Protein AF-A0A7S3XLV3-F1 (afdb_monomer)

Organism: Hetero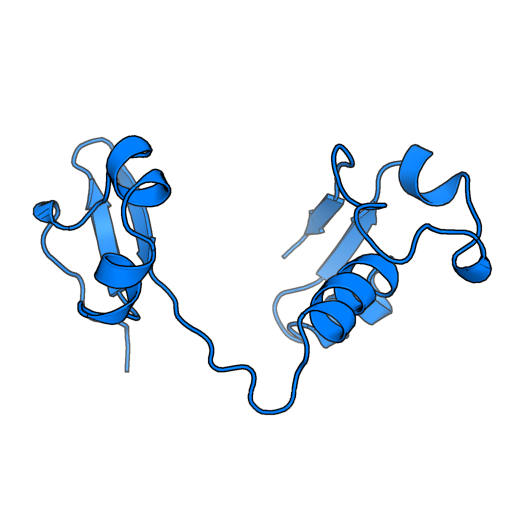sigma akashiwo (NCBI:txid2829)

Foldseek 3Di:
DPADEDPPVPADDPVRVVPPPPVCVPDDQFYKYADPVGDIDTHHDDDPPPDDVLNVLQLVLVCAWQVSQCVVPVPFWGTKHKDPQLPPDDSVPQPSHCSCPPIDIDTGD

Secondary structure (DSSP, 8-state):
-PPPB--GGGPPPHHHHHH-TTHHHHS-SSEEEE-TTS-EEEE-----TT--HHHHHHHHHH--SHHHHHHH-TTT--EEEE-GGGGGS-GGGS-TTTTTTT--EEEE-

Structure (mmCIF, N/CA/C/O backbone):
data_AF-A0A7S3XLV3-F1
#
_entry.id   AF-A0A7S3XLV3-F1
#
loop_
_atom_site.group_PDB
_atom_site.id
_atom_site.type_symbol
_atom_site.label_atom_id
_atom_site.label_alt_id
_atom_site.label_comp_id
_atom_site.label_asym_id
_atom_site.label_entity_id
_atom_site.label_seq_id
_atom_site.pdbx_PDB_ins_code
_atom_site.Cartn_x
_atom_site.Cartn_y
_atom_site.Cartn_z
_atom_site.occupancy
_atom_site.B_iso_or_equiv
_atom_site.auth_seq_id
_atom_site.auth_comp_id
_atom_site.auth_asym_id
_atom_site.auth_atom_id
_atom_site.pdbx_PDB_model_num
ATOM 1 N N . GLU A 1 1 ? -3.825 -15.859 18.530 1.00 42.28 1 GLU A N 1
ATOM 2 C CA . GLU A 1 1 ? -4.423 -14.894 19.471 1.00 42.28 1 GLU A CA 1
ATOM 3 C C . GLU A 1 1 ? -5.111 -13.841 18.631 1.00 42.28 1 GLU A C 1
ATOM 5 O O . GLU A 1 1 ? -4.485 -13.344 17.700 1.00 42.28 1 GLU A O 1
ATOM 10 N N . GLU A 1 2 ? -6.402 -13.603 18.846 1.00 49.31 2 GLU A N 1
ATOM 11 C CA . GLU A 1 2 ? -7.069 -12.498 18.156 1.00 49.31 2 GLU A CA 1
ATOM 12 C C . GLU A 1 2 ? -6.517 -11.169 18.683 1.00 49.31 2 GLU A C 1
ATOM 14 O O . GLU A 1 2 ? -6.240 -11.074 19.883 1.00 49.31 2 GLU A O 1
ATOM 19 N N . PRO A 1 3 ? -6.323 -10.156 17.820 1.00 57.47 3 PRO A N 1
ATOM 20 C CA . PRO A 1 3 ? -5.867 -8.861 18.287 1.00 57.47 3 PRO A CA 1
ATOM 21 C C . PRO A 1 3 ? -6.869 -8.293 19.300 1.00 57.47 3 PRO A C 1
ATOM 23 O O . PRO A 1 3 ? -8.084 -8.370 19.121 1.00 57.47 3 PRO A O 1
ATOM 26 N N . GLU A 1 4 ? -6.355 -7.748 20.396 1.00 59.34 4 GLU A N 1
ATOM 27 C CA . GLU A 1 4 ? -7.177 -7.203 21.472 1.00 59.34 4 GLU A CA 1
ATOM 28 C C . GLU A 1 4 ? -7.878 -5.919 20.995 1.00 59.34 4 GLU A C 1
ATOM 30 O O . GLU A 1 4 ? -7.242 -5.017 20.437 1.00 59.34 4 GLU A O 1
ATOM 35 N N . GLN A 1 5 ? -9.197 -5.831 21.189 1.00 55.78 5 GLN A N 1
ATOM 36 C CA . GLN A 1 5 ? -9.972 -4.645 20.830 1.00 55.78 5 GLN A CA 1
ATOM 37 C C . GLN A 1 5 ? -9.615 -3.495 21.778 1.00 55.78 5 GLN A C 1
ATOM 39 O O . GLN A 1 5 ? -9.938 -3.526 22.966 1.00 55.78 5 GLN A O 1
ATOM 44 N N . SER A 1 6 ? -8.981 -2.449 21.253 1.00 58.47 6 SER A N 1
ATOM 45 C CA . SER A 1 6 ? -8.657 -1.259 22.039 1.00 58.47 6 SER A CA 1
ATOM 46 C C . SER A 1 6 ? -9.853 -0.289 22.101 1.00 58.47 6 SER A C 1
ATOM 48 O O . SER A 1 6 ? -10.652 -0.226 21.160 1.00 58.47 6 SER A O 1
ATOM 50 N N . PRO A 1 7 ? -9.981 0.517 23.174 1.00 57.59 7 PRO A N 1
ATOM 51 C CA . PRO A 1 7 ? -10.942 1.617 23.255 1.00 57.59 7 PRO A CA 1
ATOM 52 C C . PRO A 1 7 ? -10.945 2.527 22.011 1.00 57.59 7 PRO A C 1
ATOM 54 O O . PRO A 1 7 ? -9.918 2.735 21.366 1.00 57.59 7 PRO A O 1
ATOM 57 N N . ALA A 1 8 ? -12.089 3.142 21.694 1.00 54.75 8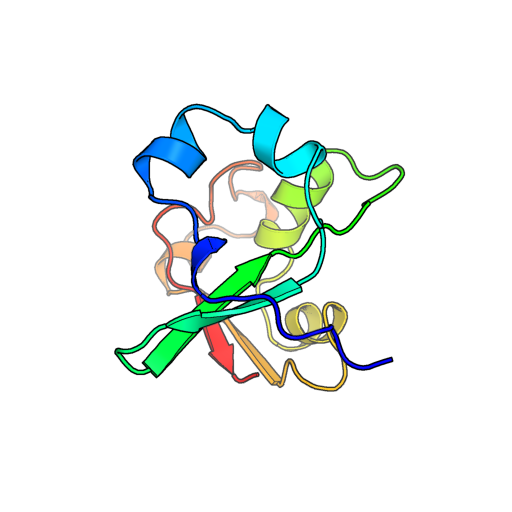 ALA A N 1
ATOM 58 C CA . ALA A 1 8 ? -12.240 4.034 20.535 1.00 54.75 8 ALA A CA 1
ATOM 59 C C . ALA A 1 8 ? -11.261 5.236 20.521 1.00 54.75 8 ALA A C 1
ATOM 61 O O . ALA A 1 8 ? -10.986 5.797 19.464 1.00 54.75 8 ALA A O 1
ATOM 62 N N . SER A 1 9 ? -10.682 5.600 21.672 1.00 61.59 9 SER A N 1
ATOM 63 C CA . SER A 1 9 ? -9.816 6.773 21.870 1.00 61.59 9 SER A CA 1
ATOM 64 C C . SER A 1 9 ? -8.417 6.691 21.243 1.00 61.59 9 SER A C 1
ATOM 66 O O . SER A 1 9 ? -7.638 7.627 21.392 1.00 61.59 9 SER A O 1
ATOM 68 N N . PHE A 1 10 ? -8.063 5.589 20.577 1.00 66.75 10 PHE A N 1
ATOM 69 C CA . PHE A 1 10 ? -6.716 5.373 20.034 1.00 66.75 10 PHE A CA 1
ATOM 70 C C . PHE A 1 10 ? -6.550 5.703 18.545 1.00 66.75 10 PHE A C 1
ATOM 72 O O . PHE A 1 10 ? -5.425 5.621 18.041 1.00 66.75 10 PHE A O 1
ATOM 79 N N . ALA A 1 11 ? -7.630 6.053 17.841 1.00 73.50 11 ALA A N 1
ATOM 80 C CA . ALA A 1 11 ? -7.552 6.452 16.441 1.00 73.50 11 ALA A CA 1
ATOM 81 C C . ALA A 1 11 ? -6.818 7.793 16.308 1.00 73.50 11 ALA A C 1
ATOM 83 O O . ALA A 1 11 ? -7.200 8.783 16.932 1.00 73.50 11 ALA A O 1
ATOM 84 N N . LEU A 1 12 ? -5.764 7.825 15.494 1.00 74.06 12 LEU A N 1
ATOM 85 C CA . LEU A 1 12 ? -5.022 9.053 15.228 1.00 74.06 12 LEU A CA 1
ATOM 86 C C . LEU A 1 12 ? -5.713 9.866 14.132 1.00 74.06 12 LEU A C 1
ATOM 88 O O . LEU A 1 12 ? -6.188 9.325 13.132 1.00 74.06 12 LEU A O 1
ATOM 92 N N . SER A 1 13 ? -5.733 11.184 14.299 1.00 74.31 13 SER A N 1
ATOM 93 C CA . SER A 1 13 ? -6.104 12.113 13.237 1.00 74.31 13 SER A CA 1
ATOM 94 C C . SER A 1 13 ? -5.040 12.127 12.133 1.00 74.31 13 SER A C 1
ATOM 96 O O . SER A 1 13 ? -3.865 11.847 12.370 1.00 74.31 13 SER A O 1
ATOM 98 N N . LEU A 1 14 ? -5.420 12.530 10.914 1.00 72.25 14 LEU A N 1
ATOM 99 C CA . LEU A 1 14 ? -4.467 12.689 9.805 1.00 72.25 14 LEU A CA 1
ATOM 100 C C . LEU A 1 14 ? -3.317 13.649 10.145 1.00 72.25 14 LEU A C 1
ATOM 102 O O . LEU A 1 14 ? -2.198 13.456 9.675 1.00 72.25 14 LEU A O 1
ATOM 106 N N . GLN A 1 15 ? -3.586 14.676 10.956 1.00 75.19 15 GLN A N 1
ATOM 107 C CA . GLN A 1 15 ? -2.563 15.599 11.435 1.00 75.19 15 GLN A CA 1
ATOM 108 C C . GLN A 1 15 ? -1.576 14.886 12.371 1.00 75.19 15 GLN A C 1
ATOM 110 O O . GLN A 1 15 ? -0.370 14.967 12.156 1.00 75.19 15 GLN A O 1
ATOM 115 N N . GLN A 1 16 ? -2.081 14.098 13.327 1.00 73.50 16 GLN A N 1
ATOM 116 C CA . GLN A 1 16 ? -1.246 13.299 14.230 1.00 73.50 16 GLN A CA 1
ATOM 117 C C . GLN A 1 16 ? -0.388 12.276 13.467 1.00 73.50 16 GLN A C 1
ATOM 119 O O . GLN A 1 16 ? 0.791 12.122 13.778 1.00 73.50 16 GLN A O 1
ATOM 124 N N . CYS A 1 17 ? -0.936 11.638 12.426 1.00 72.88 17 CYS A N 1
ATOM 125 C CA . CYS A 1 17 ? -0.182 10.725 11.561 1.00 72.88 17 CYS A CA 1
ATOM 126 C C . CYS A 1 17 ? 0.959 11.422 10.801 1.00 72.88 17 CYS A C 1
ATOM 128 O O . CYS A 1 17 ? 2.000 10.812 10.569 1.00 72.88 17 CYS A O 1
ATOM 130 N N . ARG A 1 18 ? 0.775 12.687 10.398 1.00 70.88 18 ARG A N 1
ATOM 131 C CA . ARG A 1 18 ? 1.786 13.464 9.658 1.00 70.88 18 ARG A CA 1
ATOM 132 C C . ARG A 1 18 ? 2.907 13.980 10.549 1.00 70.88 18 ARG A C 1
ATOM 134 O O . ARG A 1 18 ? 4.053 14.014 10.119 1.00 70.88 18 ARG A O 1
ATOM 141 N N . GLU A 1 19 ? 2.572 14.412 11.757 1.00 69.25 19 GLU A N 1
ATOM 142 C CA . GLU A 1 19 ? 3.506 15.125 12.630 1.00 69.25 19 GLU A CA 1
ATOM 143 C C . GLU A 1 19 ? 4.372 14.180 13.475 1.00 69.25 19 GLU A C 1
ATOM 145 O O . GLU A 1 19 ? 5.430 14.590 13.940 1.00 69.25 19 GLU A O 1
ATOM 150 N N . ASN A 1 20 ? 3.964 12.917 13.662 1.00 62.62 20 ASN A N 1
ATOM 151 C CA . ASN A 1 20 ? 4.564 12.055 14.680 1.00 62.62 20 ASN A CA 1
ATOM 152 C C . ASN A 1 20 ? 4.715 10.578 14.268 1.00 62.62 20 ASN A C 1
ATOM 154 O O . ASN A 1 20 ? 4.182 9.674 14.913 1.00 62.62 20 ASN A O 1
ATOM 158 N N . ILE A 1 21 ? 5.545 10.303 13.256 1.00 63.03 21 ILE A N 1
ATOM 159 C CA . ILE A 1 21 ? 5.980 8.924 12.946 1.00 63.03 21 ILE A CA 1
ATOM 160 C C . ILE A 1 21 ? 6.627 8.234 14.161 1.00 63.03 21 ILE A C 1
ATOM 162 O O . ILE A 1 21 ? 6.484 7.028 14.326 1.00 63.03 21 ILE A O 1
ATOM 166 N N . ALA A 1 22 ? 7.297 8.989 15.039 1.00 59.06 22 ALA A N 1
ATOM 167 C CA . ALA A 1 22 ? 7.913 8.450 16.251 1.00 59.06 22 ALA A CA 1
ATOM 168 C C . ALA A 1 22 ? 6.878 7.976 17.290 1.00 59.06 22 ALA A C 1
ATOM 170 O O . ALA A 1 22 ? 7.080 6.942 17.916 1.00 59.06 22 ALA A O 1
ATOM 171 N N . VAL A 1 23 ? 5.730 8.656 17.412 1.00 58.22 23 VAL A N 1
ATOM 172 C CA . VAL A 1 23 ? 4.642 8.247 18.326 1.00 58.22 23 VAL A CA 1
ATOM 173 C C . VAL A 1 23 ? 3.996 6.935 17.872 1.00 58.22 23 VAL A C 1
ATOM 175 O O . VAL A 1 23 ? 3.551 6.150 18.707 1.00 58.22 23 VAL A O 1
ATOM 178 N N . LEU A 1 24 ? 4.005 6.640 16.566 1.00 58.09 24 LEU A N 1
ATOM 179 C CA . LEU A 1 24 ? 3.559 5.343 16.038 1.00 58.09 24 LEU A CA 1
ATOM 180 C C . LEU A 1 24 ? 4.440 4.169 16.500 1.00 58.09 24 LEU A C 1
ATOM 182 O O . LEU A 1 24 ? 4.001 3.026 16.421 1.00 58.09 24 LEU A O 1
ATOM 186 N N . LEU A 1 25 ? 5.672 4.429 16.951 1.00 57.88 25 LEU A N 1
ATOM 187 C CA . LEU A 1 25 ? 6.628 3.396 17.359 1.00 57.88 25 LEU A CA 1
ATOM 188 C C . LEU A 1 25 ? 6.580 3.078 18.861 1.00 57.88 25 LEU A C 1
ATOM 190 O O . LEU A 1 25 ? 7.117 2.051 19.261 1.00 57.88 25 LEU A O 1
ATOM 194 N N . GLU A 1 26 ? 5.964 3.930 19.684 1.00 59.94 26 GLU A N 1
ATOM 195 C CA . GLU A 1 26 ? 5.986 3.800 21.152 1.00 59.94 26 GLU A CA 1
ATOM 196 C C . GLU A 1 26 ? 4.688 3.230 21.749 1.00 59.94 26 GLU A C 1
ATOM 198 O O . GLU A 1 26 ? 4.644 2.911 22.936 1.00 59.94 26 GLU A O 1
ATOM 203 N N . TYR A 1 27 ? 3.631 3.061 20.949 1.00 58.03 27 TYR A N 1
ATOM 204 C CA . TYR A 1 27 ? 2.308 2.663 21.437 1.00 58.03 27 TYR A CA 1
ATOM 205 C C . TYR A 1 27 ? 1.718 1.509 20.624 1.00 58.03 27 TYR A C 1
ATOM 207 O O . TYR A 1 27 ? 1.689 1.596 19.401 1.00 58.03 27 TYR A O 1
ATOM 215 N N . GLN A 1 28 ? 1.229 0.466 21.319 1.00 65.25 28 GLN A N 1
ATOM 216 C CA . GLN A 1 28 ? 0.481 -0.704 20.806 1.00 65.25 28 GLN A CA 1
ATOM 217 C C . GLN A 1 28 ? 0.477 -0.842 19.275 1.00 65.25 28 GLN A C 1
ATOM 219 O O . GLN A 1 28 ? -0.453 -0.420 18.581 1.00 65.25 28 GLN A O 1
ATOM 224 N N . GLU A 1 29 ? 1.553 -1.445 18.772 1.00 74.44 29 GLU A N 1
ATOM 225 C CA . GLU A 1 29 ? 1.904 -1.461 17.350 1.00 74.44 29 GLU A CA 1
ATOM 226 C C . GLU A 1 29 ? 0.922 -2.272 16.487 1.00 74.44 29 GLU A C 1
ATOM 228 O O . GLU A 1 29 ? 0.819 -2.040 15.283 1.00 74.44 29 GLU A O 1
ATOM 233 N N . ASN A 1 30 ? 0.195 -3.210 17.105 1.00 84.19 30 ASN A N 1
ATOM 234 C CA . ASN A 1 30 ? -0.779 -4.086 16.460 1.00 84.19 30 ASN A CA 1
ATOM 235 C C . ASN A 1 30 ? -2.088 -4.073 17.255 1.00 84.19 30 ASN A C 1
ATOM 237 O O . ASN A 1 30 ? -2.158 -4.649 18.339 1.00 84.19 30 ASN A O 1
ATOM 241 N N . CYS A 1 31 ? -3.112 -3.400 16.739 1.00 81.19 31 CYS A N 1
ATOM 242 C CA . CYS A 1 31 ? -4.423 -3.318 17.383 1.00 81.19 31 CYS A CA 1
ATOM 243 C C . CYS A 1 31 ? -5.489 -2.825 16.402 1.00 81.19 31 CYS A C 1
ATOM 245 O O . CYS A 1 31 ? -5.173 -2.237 15.364 1.00 81.19 31 CYS A O 1
ATOM 247 N N . TYR A 1 32 ? -6.755 -2.965 16.782 1.00 86.69 32 TYR A N 1
ATOM 248 C CA . TYR A 1 32 ? -7.861 -2.329 16.076 1.00 86.69 32 TYR A CA 1
ATOM 249 C C . TYR A 1 32 ? -8.884 -1.732 17.045 1.00 86.69 32 TYR A C 1
ATOM 251 O O . TYR A 1 32 ? -8.987 -2.131 18.207 1.00 86.69 32 TYR A O 1
ATOM 259 N N . SER A 1 33 ? -9.658 -0.770 16.549 1.00 84.56 33 SER A N 1
ATOM 260 C CA . SER A 1 33 ? -10.829 -0.227 17.232 1.00 84.56 33 SER A CA 1
ATOM 261 C C . SER A 1 33 ? -11.946 0.065 16.234 1.00 84.56 33 SER A C 1
ATOM 263 O O . SER A 1 33 ? -11.713 0.236 15.034 1.00 84.56 33 SER A O 1
ATOM 265 N N . ARG A 1 34 ? -13.182 0.103 16.735 1.00 86.88 34 ARG A N 1
ATOM 266 C CA . ARG A 1 34 ? -14.366 0.479 15.962 1.00 86.88 34 ARG A CA 1
ATOM 267 C C . ARG A 1 34 ? -14.895 1.807 16.488 1.00 86.88 34 ARG A C 1
ATOM 269 O O . ARG A 1 34 ? -15.156 1.934 17.682 1.00 86.88 34 ARG A O 1
ATOM 276 N N . ALA A 1 35 ? -15.028 2.786 15.604 1.00 84.44 35 ALA A N 1
ATOM 277 C CA . ALA A 1 35 ? -15.601 4.085 15.913 1.00 84.44 35 ALA A CA 1
ATOM 278 C C . ALA A 1 35 ? -17.129 3.999 16.041 1.00 84.44 35 ALA A C 1
ATOM 280 O O . ALA A 1 35 ? -17.766 3.081 15.521 1.00 84.44 35 ALA A O 1
ATOM 281 N N . GLU A 1 36 ? -17.731 4.991 16.697 1.00 85.94 36 GLU A N 1
ATOM 282 C CA . GLU A 1 36 ? -19.186 5.066 16.900 1.00 85.94 36 GLU A CA 1
ATOM 283 C C . GLU A 1 36 ? -19.968 5.105 15.579 1.00 85.94 36 GLU A C 1
ATOM 285 O O . GLU A 1 36 ? -21.054 4.541 15.479 1.00 85.94 36 GLU A O 1
ATOM 290 N N . ASN A 1 37 ? -19.388 5.702 14.532 1.00 86.81 37 ASN A N 1
ATOM 291 C CA . ASN A 1 37 ? -19.963 5.723 13.183 1.00 86.81 37 ASN A CA 1
ATOM 292 C C . ASN A 1 37 ? -19.818 4.388 12.422 1.00 86.81 37 ASN A C 1
ATOM 294 O O . ASN A 1 37 ? -20.212 4.298 11.261 1.00 86.81 37 ASN A O 1
ATOM 298 N N . GLY A 1 38 ? -19.243 3.361 13.051 1.00 88.75 38 GLY A N 1
ATOM 299 C CA . GLY A 1 38 ? -19.068 2.026 12.493 1.00 88.75 38 GLY A CA 1
ATOM 300 C C . GLY A 1 38 ? -17.752 1.791 11.750 1.00 88.75 38 GLY A C 1
ATOM 301 O O . GLY A 1 38 ? -17.465 0.628 11.467 1.00 88.75 38 GLY A O 1
ATOM 302 N N . SER A 1 39 ? -16.951 2.828 11.477 1.00 88.44 39 SER A N 1
ATOM 303 C CA . SER A 1 39 ? -15.642 2.696 10.821 1.00 88.44 39 SER A CA 1
ATOM 304 C C . SER A 1 39 ? -14.630 1.953 11.693 1.00 88.44 39 SER A C 1
ATOM 306 O O . SER A 1 39 ? -14.676 2.037 12.920 1.00 88.44 39 SER A O 1
ATOM 308 N N . PHE A 1 40 ? -13.673 1.276 11.060 1.00 88.06 40 PHE A N 1
ATOM 309 C CA . PHE A 1 40 ? -12.559 0.622 11.747 1.00 88.06 40 PHE A CA 1
ATOM 310 C C . PHE A 1 40 ? -11.273 1.437 11.631 1.00 88.06 40 PHE A C 1
ATOM 312 O O . PHE A 1 40 ? -10.983 2.023 10.590 1.00 88.06 40 PHE A O 1
ATOM 319 N N . TYR A 1 41 ? -10.491 1.437 12.707 1.00 85.56 41 TYR A N 1
ATOM 320 C CA . TYR A 1 41 ? -9.125 1.938 12.741 1.00 85.56 41 TYR A CA 1
ATOM 321 C C . TYR A 1 41 ? -8.193 0.775 13.067 1.00 85.56 41 TYR A C 1
ATOM 323 O O . TYR A 1 41 ? -8.415 0.070 14.050 1.00 85.56 41 TYR A O 1
ATOM 331 N N . ILE A 1 42 ? -7.165 0.571 12.245 1.00 86.19 42 ILE A N 1
ATOM 332 C CA . ILE A 1 42 ? -6.227 -0.549 12.369 1.00 86.19 42 ILE A CA 1
ATOM 333 C C . ILE A 1 42 ? -4.810 0.013 12.454 1.00 86.19 42 ILE A C 1
ATOM 335 O O . ILE A 1 42 ? -4.423 0.869 11.659 1.00 86.19 42 ILE A O 1
ATOM 339 N N . ARG A 1 43 ? -4.027 -0.494 13.409 1.00 83.56 43 ARG A N 1
ATOM 340 C CA . ARG A 1 43 ? -2.571 -0.341 13.457 1.00 83.56 43 ARG A CA 1
ATOM 341 C C . ARG A 1 43 ? -1.941 -1.705 13.264 1.00 83.56 43 ARG A C 1
ATOM 343 O O . ARG A 1 43 ? -2.353 -2.664 13.914 1.00 83.56 43 ARG A O 1
ATOM 350 N N . ALA A 1 44 ? -0.956 -1.768 12.382 1.00 85.75 44 ALA A N 1
ATOM 351 C CA . ALA A 1 44 ? -0.150 -2.953 12.170 1.00 85.75 44 ALA A CA 1
ATOM 352 C C . ALA A 1 44 ? 1.295 -2.536 11.902 1.00 85.75 44 ALA A C 1
ATOM 354 O O . ALA A 1 44 ? 1.553 -1.654 11.077 1.00 85.75 44 ALA A O 1
ATOM 355 N N . LYS A 1 45 ? 2.241 -3.198 12.565 1.00 85.38 45 LYS A N 1
ATOM 356 C CA . LYS A 1 45 ? 3.672 -3.026 12.322 1.00 85.38 45 LYS A CA 1
ATOM 357 C C . LYS A 1 45 ? 4.286 -4.367 11.968 1.00 85.38 45 LYS A C 1
ATOM 359 O O . LYS A 1 45 ? 4.395 -5.264 12.800 1.00 85.38 45 LYS A O 1
ATOM 364 N N . THR A 1 46 ? 4.765 -4.463 10.735 1.00 88.31 46 THR A N 1
ATOM 365 C CA . THR A 1 46 ? 5.518 -5.625 10.263 1.00 88.31 46 THR A CA 1
ATOM 366 C C . THR A 1 46 ? 6.993 -5.266 10.169 1.00 88.31 46 THR A C 1
ATOM 368 O O . THR A 1 46 ? 7.380 -4.360 9.433 1.00 88.31 46 THR A O 1
ATOM 371 N N . ASN A 1 47 ? 7.838 -5.975 10.917 1.00 89.25 47 ASN A N 1
ATOM 372 C CA . ASN A 1 47 ? 9.284 -5.796 10.839 1.00 89.25 47 ASN A CA 1
ATOM 373 C C . ASN A 1 47 ? 9.859 -6.606 9.667 1.00 89.25 47 ASN A C 1
ATOM 375 O O . ASN A 1 47 ? 10.031 -7.820 9.772 1.00 89.25 47 ASN A O 1
ATOM 379 N N . MET A 1 48 ? 10.189 -5.929 8.567 1.00 92.50 48 MET A N 1
ATOM 380 C CA . MET A 1 48 ? 10.845 -6.533 7.404 1.00 92.50 48 MET A CA 1
ATOM 381 C C . MET A 1 48 ? 12.367 -6.500 7.569 1.00 92.50 48 MET A C 1
ATOM 383 O O . MET A 1 48 ? 13.066 -5.670 6.986 1.00 92.50 48 MET A O 1
ATOM 387 N N . ARG A 1 49 ? 12.896 -7.392 8.414 1.00 94.88 49 ARG A N 1
ATOM 388 C CA . ARG A 1 49 ? 14.343 -7.480 8.657 1.00 94.88 49 ARG A CA 1
ATOM 389 C C . ARG A 1 49 ? 15.075 -7.738 7.340 1.00 94.88 49 ARG A C 1
ATOM 391 O O . ARG A 1 49 ? 14.663 -8.597 6.572 1.00 94.88 49 ARG A O 1
ATOM 398 N N . GLN A 1 50 ? 16.183 -7.029 7.125 1.00 95.81 50 GLN A N 1
ATOM 399 C CA . GLN A 1 50 ? 17.052 -7.141 5.941 1.00 95.81 50 GLN A CA 1
ATOM 400 C C . GLN A 1 50 ? 16.447 -6.634 4.620 1.00 95.81 50 GLN A C 1
ATOM 402 O O . GLN A 1 50 ? 17.183 -6.519 3.642 1.00 95.81 50 GLN A O 1
ATOM 407 N N . ALA A 1 51 ? 15.162 -6.270 4.581 1.00 96.25 51 ALA A N 1
ATOM 408 C CA . ALA A 1 51 ? 14.595 -5.580 3.432 1.00 96.25 51 ALA A CA 1
ATOM 409 C C . ALA A 1 51 ? 15.003 -4.103 3.448 1.00 96.25 51 ALA A C 1
ATOM 411 O O . ALA A 1 51 ? 14.923 -3.425 4.475 1.00 96.25 51 ALA A O 1
ATOM 412 N N . THR A 1 52 ? 15.429 -3.590 2.297 1.00 95.50 52 THR A N 1
ATOM 413 C CA . THR A 1 52 ? 15.650 -2.154 2.106 1.00 95.50 52 THR A CA 1
ATOM 414 C C . THR A 1 52 ? 14.367 -1.487 1.611 1.00 95.50 52 THR A C 1
ATOM 416 O O . THR A 1 52 ? 13.476 -2.143 1.068 1.00 95.50 52 THR A O 1
ATOM 419 N N . GLY A 1 53 ? 14.280 -0.158 1.726 1.00 91.94 53 GLY A N 1
ATOM 420 C CA . GLY A 1 53 ? 13.179 0.591 1.109 1.00 91.94 53 GLY A CA 1
ATOM 421 C C . GLY A 1 53 ? 13.106 0.396 -0.413 1.00 91.94 53 GLY A C 1
ATOM 422 O O . GLY A 1 53 ? 12.024 0.404 -0.982 1.00 91.94 53 GLY A O 1
ATOM 423 N N . GLU A 1 54 ? 14.238 0.147 -1.076 1.00 92.56 54 GLU A N 1
ATOM 424 C CA . GLU A 1 54 ? 14.274 -0.157 -2.513 1.00 92.56 54 GLU A CA 1
ATOM 425 C C . GLU A 1 54 ? 13.667 -1.523 -2.843 1.00 92.56 54 GLU A C 1
ATOM 427 O O . GLU A 1 54 ? 12.988 -1.647 -3.855 1.00 92.56 54 GLU A O 1
ATOM 432 N N . MET A 1 55 ? 13.849 -2.535 -1.987 1.00 94.06 55 MET A N 1
ATOM 433 C CA . MET A 1 55 ? 13.191 -3.837 -2.161 1.00 94.06 55 MET A CA 1
ATOM 434 C C . MET A 1 55 ? 11.670 -3.723 -2.009 1.00 94.06 55 MET A C 1
ATOM 436 O O . MET A 1 55 ? 10.929 -4.397 -2.722 1.00 94.06 55 MET A O 1
ATOM 440 N N . PHE A 1 56 ? 11.202 -2.845 -1.116 1.00 91.94 56 PHE A N 1
ATOM 441 C CA . PHE A 1 56 ? 9.775 -2.563 -0.960 1.00 91.94 56 PHE A CA 1
ATOM 442 C C . PHE A 1 56 ? 9.196 -1.857 -2.196 1.00 91.94 56 PHE A C 1
ATOM 444 O O . PHE A 1 56 ? 8.163 -2.267 -2.714 1.00 91.94 56 PHE A O 1
ATOM 451 N N . GLU A 1 57 ? 9.894 -0.856 -2.733 1.00 91.00 57 GLU A N 1
AT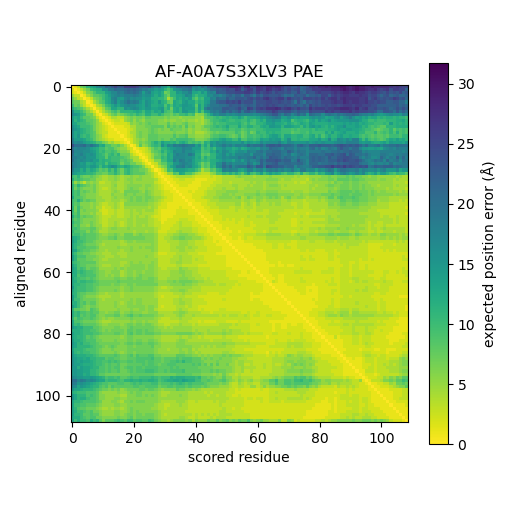OM 452 C CA . GLU A 1 57 ? 9.517 -0.185 -3.989 1.00 91.00 57 GLU A CA 1
ATOM 453 C C . GLU A 1 57 ? 9.521 -1.147 -5.191 1.00 91.00 57 GLU A C 1
ATOM 455 O O . GLU A 1 57 ? 8.595 -1.154 -6.010 1.00 91.00 57 GLU A O 1
ATOM 460 N N . TRP A 1 58 ? 10.536 -2.014 -5.268 1.00 90.81 58 TRP A N 1
ATOM 461 C CA . TRP A 1 58 ? 10.629 -3.059 -6.283 1.00 90.81 58 TRP A CA 1
ATOM 462 C C . TRP A 1 58 ? 9.434 -4.013 -6.225 1.00 90.81 58 TRP A C 1
ATOM 464 O O . TRP A 1 58 ? 8.886 -4.352 -7.272 1.00 90.81 58 TRP A O 1
ATOM 474 N N . TRP A 1 59 ? 8.986 -4.408 -5.029 1.00 91.94 59 TRP A N 1
ATOM 475 C CA . TRP A 1 59 ? 7.859 -5.327 -4.865 1.00 91.94 59 TRP A CA 1
ATOM 476 C C . TRP A 1 59 ? 6.587 -4.825 -5.562 1.00 91.94 59 TRP A C 1
ATOM 478 O O . TRP A 1 59 ? 5.982 -5.569 -6.332 1.00 91.94 59 TRP A O 1
ATOM 488 N N . PHE A 1 60 ? 6.228 -3.549 -5.388 1.00 90.38 60 PHE A N 1
ATOM 489 C CA . PHE A 1 60 ? 5.063 -2.946 -6.057 1.00 90.38 60 PHE A CA 1
ATOM 490 C C . PHE A 1 60 ? 5.238 -2.774 -7.572 1.00 90.38 60 PHE A C 1
ATOM 492 O O . PHE A 1 60 ? 4.257 -2.616 -8.297 1.00 90.38 60 PHE A O 1
ATOM 499 N N . SER A 1 61 ? 6.477 -2.811 -8.064 1.00 88.56 61 SER A N 1
ATOM 500 C CA . SER A 1 61 ? 6.783 -2.809 -9.500 1.00 88.56 61 SER A CA 1
ATOM 501 C C . SER A 1 61 ? 6.739 -4.219 -10.104 1.00 88.56 61 SER A C 1
ATOM 503 O O . SER A 1 61 ? 6.363 -4.402 -11.264 1.00 88.56 61 SER A O 1
ATOM 505 N N . PHE A 1 62 ? 7.133 -5.218 -9.310 1.00 89.50 62 PHE A N 1
ATOM 506 C CA . PHE A 1 62 ? 7.130 -6.632 -9.661 1.00 89.50 62 PHE A CA 1
ATOM 507 C C . PHE A 1 62 ? 5.717 -7.218 -9.643 1.00 89.50 62 PHE A C 1
ATOM 509 O O . PHE A 1 62 ? 5.369 -7.957 -10.563 1.00 89.50 62 PHE A O 1
ATOM 516 N N . CYS A 1 63 ? 4.924 -6.899 -8.619 1.00 92.94 63 CYS A N 1
ATOM 517 C CA . CYS A 1 63 ? 3.593 -7.439 -8.355 1.00 92.94 63 CYS A CA 1
ATOM 518 C C . CYS A 1 63 ? 2.535 -6.842 -9.301 1.00 92.94 63 CYS A C 1
ATOM 520 O O . CYS A 1 63 ? 1.784 -5.938 -8.941 1.00 92.94 63 CYS A O 1
ATOM 522 N N . ASP A 1 64 ? 2.517 -7.317 -10.547 1.00 92.19 64 ASP A N 1
ATOM 523 C CA . ASP A 1 64 ? 1.691 -6.759 -11.623 1.00 92.19 64 ASP A CA 1
ATOM 524 C C . ASP A 1 64 ? 0.751 -7.767 -12.299 1.00 92.19 64 ASP A C 1
ATOM 526 O O . ASP A 1 64 ? 0.195 -7.470 -13.360 1.00 92.19 64 ASP A O 1
ATOM 530 N N . ASN A 1 65 ? 0.591 -8.953 -11.709 1.0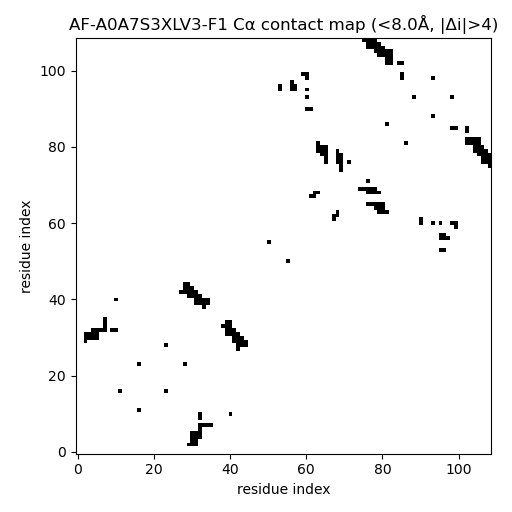0 93.12 65 ASN A N 1
ATOM 531 C CA . ASN A 1 65 ? -0.345 -9.978 -12.162 1.00 93.12 65 ASN A CA 1
ATOM 532 C C . ASN A 1 65 ? -0.796 -10.899 -11.019 1.00 93.12 65 ASN A C 1
ATOM 534 O O . ASN A 1 65 ? -0.139 -10.985 -9.980 1.00 93.12 65 ASN A O 1
ATOM 538 N N . ASP A 1 66 ? -1.859 -11.664 -11.273 1.00 96.25 66 ASP A N 1
ATOM 539 C CA . ASP A 1 66 ? -2.496 -12.578 -10.318 1.00 96.25 66 ASP A CA 1
ATOM 540 C C . ASP A 1 66 ? -1.527 -13.565 -9.655 1.00 96.25 66 ASP A C 1
ATOM 542 O O . ASP A 1 66 ? -1.551 -13.753 -8.438 1.00 96.25 66 ASP A O 1
ATOM 546 N N . SER A 1 67 ? -0.647 -14.204 -10.435 1.00 95.31 67 SER A N 1
ATOM 547 C CA . SER A 1 67 ? 0.285 -15.202 -9.897 1.00 95.31 67 SER A CA 1
ATOM 548 C C . SER A 1 67 ? 1.270 -14.582 -8.911 1.00 95.31 67 SER A C 1
ATOM 550 O O . SER A 1 67 ? 1.587 -15.203 -7.899 1.00 95.31 67 SER A O 1
ATOM 552 N N . LYS A 1 68 ? 1.734 -13.358 -9.180 1.00 95.38 68 LYS A N 1
ATOM 553 C CA . LYS A 1 68 ? 2.631 -12.620 -8.284 1.00 95.38 68 LYS A CA 1
ATOM 554 C C . LYS A 1 68 ? 1.881 -12.017 -7.099 1.00 95.38 68 LYS A C 1
ATOM 556 O O . LYS A 1 68 ? 2.414 -12.042 -5.995 1.00 95.38 68 LYS A O 1
ATOM 561 N N . TYR A 1 69 ? 0.644 -11.555 -7.292 1.00 96.75 69 TYR A N 1
ATOM 562 C CA . TYR A 1 69 ? -0.196 -11.046 -6.205 1.00 96.75 69 TYR A CA 1
ATOM 563 C C . TYR A 1 69 ? -0.460 -12.119 -5.147 1.00 96.75 69 TYR A C 1
ATOM 565 O O . TYR A 1 69 ? -0.330 -11.865 -3.947 1.00 96.75 69 TYR A O 1
ATOM 573 N N . ARG A 1 70 ? -0.689 -13.358 -5.594 1.00 97.00 70 ARG A N 1
ATOM 574 C CA . ARG A 1 70 ? -0.853 -14.529 -4.728 1.00 97.00 70 ARG A CA 1
ATOM 575 C C . ARG A 1 70 ? 0.391 -14.885 -3.909 1.00 97.00 70 ARG A C 1
ATOM 577 O O . ARG A 1 70 ? 0.251 -15.475 -2.842 1.00 97.00 70 ARG A O 1
ATOM 584 N N . LEU A 1 71 ? 1.600 -14.525 -4.356 1.00 97.00 71 LEU A N 1
ATOM 585 C CA . LEU A 1 71 ? 2.819 -14.737 -3.559 1.00 97.00 71 LEU A CA 1
ATOM 586 C C . LEU A 1 71 ? 2.803 -13.926 -2.259 1.00 97.00 71 LEU A C 1
ATOM 588 O O . LEU A 1 71 ? 3.464 -14.320 -1.302 1.00 97.00 71 LEU A O 1
ATOM 592 N N . TRP A 1 72 ? 2.065 -12.813 -2.219 1.00 96.44 72 TRP A N 1
ATOM 593 C CA . TRP A 1 72 ? 1.946 -11.991 -1.019 1.00 96.44 72 TRP A CA 1
ATOM 594 C C . TRP A 1 72 ? 1.106 -12.687 0.061 1.00 96.44 72 TRP A C 1
ATOM 596 O O . TRP A 1 72 ? 1.547 -12.796 1.202 1.00 96.44 72 TRP A O 1
ATOM 606 N N . HIS A 1 73 ? -0.083 -13.182 -0.297 1.00 96.94 73 HIS A N 1
ATOM 607 C CA . HIS A 1 73 ? -0.973 -13.881 0.626 1.00 96.94 73 HIS A CA 1
ATOM 608 C C . HIS A 1 73 ? -1.710 -15.034 -0.082 1.00 96.94 73 HIS A C 1
ATOM 610 O O . HIS A 1 73 ? -2.772 -14.825 -0.672 1.00 96.94 73 HIS A O 1
ATOM 616 N N . PRO A 1 74 ? -1.184 -16.274 -0.024 1.00 95.94 74 PRO A N 1
ATOM 617 C CA . PRO A 1 74 ? -1.636 -17.371 -0.886 1.00 95.94 74 PRO A CA 1
ATOM 618 C C . PRO A 1 74 ? -3.107 -17.781 -0.760 1.00 95.94 74 PRO A C 1
ATOM 620 O O . PRO A 1 74 ? -3.635 -18.404 -1.682 1.00 95.94 74 PRO A O 1
ATOM 623 N N . THR A 1 75 ? -3.746 -17.490 0.375 1.00 96.62 75 THR A N 1
ATOM 624 C CA . THR A 1 75 ? -5.120 -17.922 0.676 1.00 96.62 75 THR A CA 1
ATOM 625 C C . THR A 1 75 ? -6.174 -16.836 0.496 1.00 96.62 75 THR A C 1
ATOM 627 O O . THR A 1 75 ? -7.349 -17.168 0.558 1.00 96.62 75 THR A O 1
ATOM 630 N N . ASP A 1 76 ? -5.765 -15.582 0.304 1.00 97.44 76 ASP A N 1
ATOM 631 C CA . ASP A 1 76 ? -6.669 -14.417 0.272 1.00 97.44 76 ASP A CA 1
ATOM 632 C C . ASP A 1 76 ? -6.554 -13.739 -1.093 1.00 97.44 76 ASP A C 1
ATOM 634 O O . ASP A 1 76 ? -7.515 -13.623 -1.831 1.00 97.44 76 ASP A O 1
ATOM 638 N N . HIS A 1 77 ? -5.332 -13.475 -1.555 1.00 97.62 77 HIS A N 1
ATOM 639 C CA . HIS A 1 77 ? -5.110 -12.800 -2.828 1.00 97.62 77 HIS A CA 1
ATOM 640 C C . HIS A 1 77 ? -5.477 -13.677 -4.040 1.00 97.62 77 HIS A C 1
ATOM 642 O O . HIS A 1 77 ? -4.721 -14.571 -4.453 1.00 97.62 77 HIS A O 1
ATOM 648 N N . LEU A 1 78 ? -6.630 -13.385 -4.651 1.00 95.62 78 LEU A N 1
ATOM 649 C CA . LEU A 1 78 ? -7.161 -14.108 -5.805 1.00 95.62 78 LEU A CA 1
ATOM 650 C C . LEU A 1 78 ? -6.703 -13.492 -7.129 1.00 95.62 78 LEU A C 1
ATOM 652 O O . LEU A 1 78 ? -6.106 -14.207 -7.941 1.00 95.62 78 LEU A O 1
ATOM 656 N N . HIS A 1 79 ? -6.965 -12.193 -7.319 1.00 96.69 79 HIS A N 1
ATOM 657 C CA . HIS A 1 79 ? -6.673 -11.442 -8.546 1.00 96.69 79 HIS A CA 1
ATOM 658 C C . HIS A 1 79 ? -6.082 -10.067 -8.231 1.00 96.69 79 HIS A C 1
ATOM 660 O O . HIS A 1 79 ? -6.509 -9.413 -7.283 1.00 96.69 79 HIS A O 1
ATOM 666 N N . GLY A 1 80 ? -5.131 -9.609 -9.043 1.00 95.44 80 GLY A N 1
ATOM 667 C CA . GLY A 1 80 ? -4.471 -8.316 -8.867 1.00 95.44 80 GLY A CA 1
ATOM 668 C C . GLY A 1 80 ? -3.890 -7.811 -10.181 1.00 95.44 80 GLY A C 1
ATOM 669 O O . GLY A 1 80 ? -2.954 -8.403 -1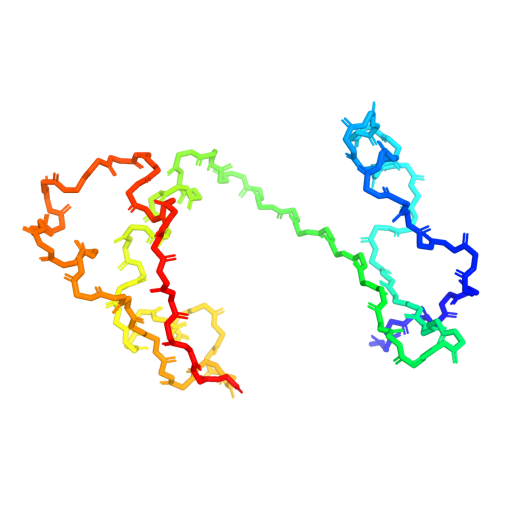0.725 1.00 95.44 80 GLY A O 1
ATOM 670 N N . HIS A 1 81 ? -4.456 -6.725 -10.706 1.00 94.44 81 HIS A N 1
ATOM 671 C CA . HIS A 1 81 ? -3.972 -6.071 -11.921 1.00 94.44 81 HIS A CA 1
ATOM 672 C C . HIS A 1 81 ? -4.055 -4.552 -11.811 1.00 94.44 81 HIS A C 1
ATOM 674 O O . HIS A 1 81 ? -4.963 -3.994 -11.200 1.00 94.44 81 HIS A O 1
ATOM 680 N N . TRP A 1 82 ? -3.094 -3.866 -12.413 1.00 95.31 82 TRP A N 1
ATOM 681 C CA . TRP A 1 82 ? -3.062 -2.409 -12.424 1.00 95.31 82 TRP A CA 1
ATOM 682 C C . TRP A 1 82 ? -3.965 -1.833 -13.522 1.00 95.31 82 TRP A C 1
ATOM 684 O O . TRP A 1 82 ? -4.470 -2.547 -14.391 1.00 95.31 82 TRP A O 1
ATOM 694 N N . ASP A 1 83 ? -4.178 -0.521 -13.499 1.00 95.69 83 ASP A N 1
ATOM 695 C CA . ASP A 1 83 ? -4.776 0.181 -14.629 1.00 95.69 83 ASP A CA 1
ATOM 696 C C . ASP A 1 83 ? -3.924 0.055 -15.908 1.00 95.69 83 ASP A C 1
ATOM 698 O O . ASP A 1 83 ? -2.750 -0.323 -15.893 1.00 95.69 83 ASP A O 1
ATOM 702 N N . LYS A 1 84 ? -4.527 0.377 -17.057 1.00 94.56 84 LYS A N 1
ATOM 703 C CA . LYS A 1 84 ? -3.856 0.274 -18.364 1.00 94.56 84 LYS A CA 1
ATOM 704 C C . LYS A 1 84 ? -2.589 1.122 -18.436 1.00 94.56 84 LYS A C 1
ATOM 706 O O . LYS A 1 84 ? -1.622 0.710 -19.073 1.00 94.56 84 LYS A O 1
ATOM 711 N N . ASP A 1 85 ? -2.586 2.278 -17.780 1.00 93.94 85 ASP A N 1
ATOM 712 C CA . ASP A 1 85 ? -1.472 3.208 -17.869 1.00 93.94 85 ASP A CA 1
ATOM 713 C C . ASP A 1 85 ? -0.221 2.691 -17.165 1.00 93.94 85 ASP A C 1
ATOM 715 O O . ASP A 1 85 ? 0.896 2.961 -17.613 1.00 93.94 85 ASP A O 1
ATOM 719 N N . TYR A 1 86 ? -0.391 1.903 -16.105 1.00 93.25 86 TYR A N 1
ATOM 720 C CA . TYR A 1 86 ? 0.708 1.204 -15.455 1.00 93.25 86 TYR A CA 1
ATOM 721 C C . TYR A 1 86 ? 1.466 0.291 -16.438 1.00 93.25 86 TYR A C 1
ATOM 723 O O . TYR A 1 86 ? 2.695 0.187 -16.378 1.00 93.25 86 TYR A O 1
ATOM 731 N N . TYR A 1 87 ? 0.763 -0.333 -17.386 1.00 93.12 87 TYR A N 1
ATOM 732 C CA . TYR A 1 87 ? 1.346 -1.243 -18.377 1.00 93.12 87 TYR A CA 1
ATOM 733 C C . TYR A 1 87 ? 1.869 -0.550 -19.644 1.00 93.12 87 TYR A C 1
ATOM 735 O O . TYR A 1 87 ? 2.448 -1.223 -20.497 1.00 93.12 87 TYR A O 1
ATOM 743 N N . ASN A 1 88 ? 1.744 0.779 -19.766 1.00 93.88 88 ASN A N 1
ATOM 744 C CA . ASN A 1 88 ? 2.266 1.526 -20.922 1.00 93.88 88 ASN A CA 1
ATOM 745 C C . ASN A 1 88 ? 3.797 1.433 -21.058 1.00 93.88 88 ASN A C 1
ATOM 747 O O . ASN A 1 88 ? 4.347 1.726 -22.121 1.00 93.88 88 ASN A O 1
ATOM 751 N N . LEU A 1 89 ? 4.491 1.019 -19.993 1.00 90.06 89 LEU A N 1
ATOM 752 C CA . LEU A 1 89 ? 5.909 0.690 -20.016 1.00 90.06 89 LEU A CA 1
ATOM 753 C C . LEU A 1 89 ? 6.116 -0.796 -19.690 1.00 90.06 89 LEU A C 1
ATOM 755 O O . LEU A 1 89 ? 5.557 -1.291 -18.700 1.00 90.06 89 LEU A O 1
ATOM 759 N N . PRO A 1 90 ? 6.959 -1.504 -20.469 1.00 87.44 90 PRO A N 1
ATOM 760 C CA . PRO A 1 90 ? 7.401 -2.837 -20.082 1.00 87.44 90 PRO A CA 1
ATOM 761 C C . PRO A 1 90 ? 8.182 -2.747 -18.765 1.00 87.44 90 PRO A C 1
ATOM 763 O O . PRO A 1 90 ? 8.781 -1.707 -18.473 1.00 87.44 90 PRO A O 1
ATOM 766 N N . MET A 1 91 ? 8.163 -3.818 -17.967 1.00 85.44 91 MET A N 1
ATOM 767 C CA . MET A 1 91 ? 8.690 -3.836 -16.595 1.00 85.44 91 MET A CA 1
ATOM 768 C C . MET A 1 91 ? 10.128 -3.305 -16.504 1.00 85.44 91 MET A C 1
ATOM 770 O O . MET A 1 91 ? 10.444 -2.549 -15.592 1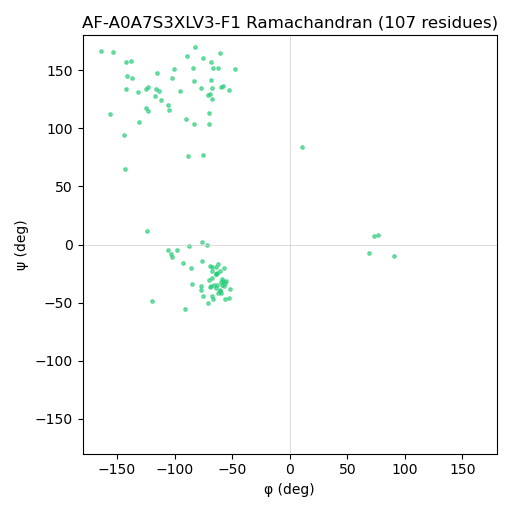.00 85.44 91 MET A O 1
ATOM 774 N N . GLU A 1 92 ? 10.971 -3.611 -17.489 1.00 87.38 92 GLU A N 1
ATOM 775 C CA . GLU A 1 92 ? 12.383 -3.208 -17.551 1.00 87.38 92 GLU A CA 1
ATOM 776 C C . GLU A 1 92 ? 12.572 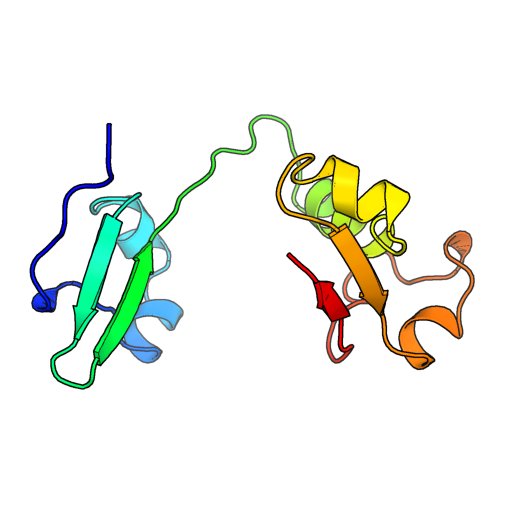-1.695 -17.741 1.00 87.38 92 GLU A C 1
ATOM 778 O O . GLU A 1 92 ? 13.654 -1.166 -17.490 1.00 87.38 92 GLU A O 1
ATOM 783 N N . LYS A 1 93 ? 11.533 -0.997 -18.214 1.00 89.31 93 LYS A N 1
ATOM 784 C CA . LYS A 1 93 ? 11.522 0.454 -18.441 1.00 89.31 93 LYS A CA 1
ATOM 785 C C . LYS A 1 93 ? 10.711 1.216 -17.396 1.00 89.31 93 LYS A C 1
ATOM 787 O O . LYS A 1 93 ? 10.679 2.445 -17.453 1.00 89.31 93 LYS A O 1
ATOM 792 N N . ARG A 1 94 ? 10.036 0.523 -16.473 1.00 88.50 94 ARG A N 1
ATOM 793 C CA . ARG A 1 94 ? 9.295 1.181 -15.394 1.00 88.50 94 ARG A CA 1
ATOM 794 C C . ARG A 1 94 ? 10.294 1.862 -14.451 1.00 88.50 94 ARG A C 1
ATOM 796 O O . ARG A 1 94 ? 11.310 1.253 -14.108 1.00 88.50 94 ARG A O 1
ATOM 803 N N . PRO A 1 95 ? 10.048 3.114 -14.029 1.00 85.81 95 PRO A N 1
ATOM 804 C CA . PRO A 1 95 ? 10.840 3.743 -12.984 1.00 85.81 95 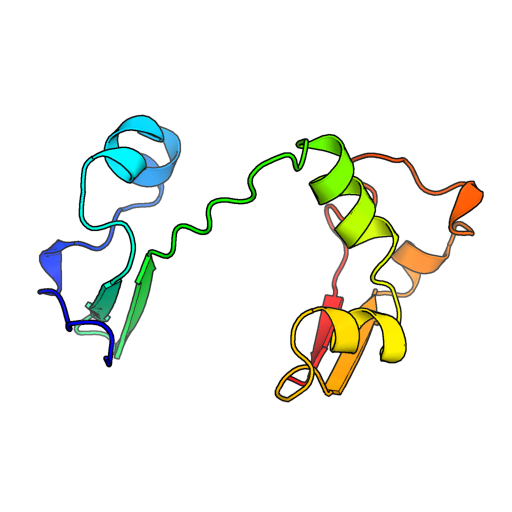PRO A CA 1
ATOM 805 C C . PRO A 1 95 ? 10.903 2.852 -1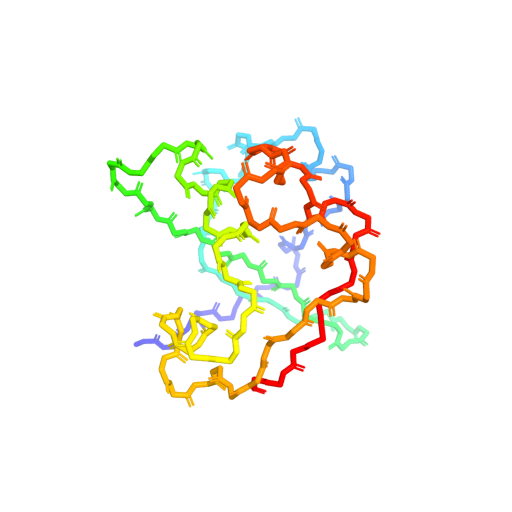1.741 1.00 85.81 95 PRO A C 1
ATOM 807 O O . PRO A 1 95 ? 9.875 2.374 -11.272 1.00 85.81 95 PRO A O 1
ATOM 810 N N . GLN A 1 96 ? 12.104 2.671 -11.187 1.00 76.31 96 GLN A N 1
ATOM 811 C CA . GLN A 1 96 ? 12.308 1.830 -9.997 1.00 76.31 96 GLN A CA 1
ATOM 812 C C . GLN A 1 96 ? 11.570 2.352 -8.758 1.00 76.31 96 GLN A C 1
ATOM 814 O O . GLN A 1 96 ? 11.286 1.593 -7.840 1.00 76.31 96 GLN A O 1
ATOM 819 N N . ARG A 1 97 ? 11.277 3.656 -8.722 1.00 85.88 97 ARG A N 1
ATOM 820 C CA . ARG A 1 97 ? 10.513 4.301 -7.656 1.00 85.88 97 ARG A CA 1
ATOM 821 C C . ARG A 1 97 ? 9.303 5.008 -8.226 1.00 85.88 97 ARG A C 1
ATOM 823 O O . ARG A 1 97 ? 9.413 5.731 -9.217 1.00 85.88 97 ARG A O 1
ATOM 830 N N . GLY A 1 98 ? 8.172 4.834 -7.555 1.00 87.81 98 GLY A N 1
ATOM 831 C CA . GLY A 1 98 ? 6.981 5.644 -7.779 1.00 87.81 98 GLY A CA 1
ATOM 832 C C . GLY A 1 98 ? 6.197 5.380 -9.066 1.00 87.81 98 GLY A C 1
ATOM 833 O O . GLY A 1 98 ? 5.243 6.106 -9.324 1.00 87.81 98 GLY A O 1
ATOM 834 N N . HIS A 1 99 ? 6.519 4.349 -9.859 1.00 91.00 99 HIS A N 1
ATOM 835 C CA . HIS A 1 99 ? 5.715 3.994 -11.045 1.00 91.00 99 HIS A CA 1
ATOM 836 C C . HIS A 1 99 ? 4.248 3.679 -10.697 1.00 91.00 99 HIS A C 1
ATOM 838 O O . HIS A 1 99 ? 3.339 3.978 -11.467 1.00 91.00 99 HIS A O 1
ATOM 844 N N . HIS A 1 100 ? 4.020 3.129 -9.503 1.00 90.94 100 HIS A N 1
ATOM 845 C CA . HIS A 1 100 ? 2.698 2.829 -8.955 1.00 90.94 100 HIS A CA 1
ATOM 846 C C . HIS A 1 100 ? 1.946 4.070 -8.428 1.00 90.94 100 HIS A C 1
ATOM 848 O O . HIS A 1 100 ? 0.744 4.000 -8.177 1.00 90.94 100 HIS A O 1
ATOM 854 N N . ILE A 1 101 ? 2.617 5.213 -8.239 1.00 92.19 101 ILE A N 1
ATOM 855 C CA . ILE A 1 101 ? 1.997 6.409 -7.655 1.00 92.19 101 ILE A CA 1
ATOM 856 C C . ILE A 1 101 ? 1.007 7.011 -8.655 1.00 92.19 101 ILE A C 1
ATOM 858 O O . ILE A 1 101 ? 1.338 7.274 -9.810 1.00 92.19 101 ILE A O 1
ATOM 862 N N . GLY A 1 102 ? -0.222 7.249 -8.189 1.00 93.44 102 GLY A N 1
ATOM 863 C CA . GLY A 1 102 ? -1.315 7.749 -9.026 1.00 93.44 102 GLY A CA 1
ATOM 864 C C . GLY A 1 102 ? -1.939 6.688 -9.937 1.00 93.44 102 GLY A C 1
ATOM 865 O O . GLY A 1 102 ? -2.753 7.042 -10.786 1.00 93.44 102 GLY A O 1
ATOM 866 N N . ARG A 1 103 ? -1.572 5.411 -9.767 1.00 94.00 103 ARG A N 1
ATOM 867 C CA . ARG A 1 103 ? -2.156 4.271 -10.480 1.00 94.00 103 ARG A CA 1
ATOM 868 C C . ARG A 1 103 ? -3.168 3.550 -9.608 1.00 94.00 103 ARG A C 1
ATOM 870 O O . ARG A 1 103 ? -3.055 3.541 -8.384 1.00 94.00 103 ARG A O 1
ATOM 877 N N . SER A 1 104 ? -4.154 2.943 -10.251 1.00 95.69 104 SER A N 1
ATOM 878 C CA . SER A 1 104 ? -5.152 2.105 -9.589 1.00 95.69 104 SER A CA 1
ATOM 879 C C . SER A 1 104 ? -4.736 0.640 -9.666 1.00 95.69 104 SER A C 1
ATOM 881 O O . SER A 1 104 ? -4.381 0.155 -10.738 1.00 95.69 104 SER A O 1
ATOM 883 N N . HIS A 1 105 ? -4.797 -0.063 -8.535 1.00 95.19 105 HIS A N 1
ATOM 884 C CA . HIS A 1 105 ? -4.651 -1.515 -8.463 1.00 95.19 105 HIS A CA 1
ATOM 885 C C . HIS A 1 105 ? -6.037 -2.121 -8.225 1.00 95.19 105 HIS A C 1
ATOM 887 O O . HIS A 1 105 ? -6.677 -1.847 -7.212 1.00 95.19 105 HIS A O 1
ATOM 893 N N . HIS A 1 106 ? -6.526 -2.896 -9.186 1.00 96.00 106 HIS A N 1
ATOM 894 C CA . HIS A 1 106 ? -7.790 -3.611 -9.101 1.00 96.00 106 HIS A CA 1
ATOM 895 C C . HIS A 1 106 ? -7.528 -4.991 -8.497 1.00 96.00 106 HIS A C 1
ATOM 897 O O . HIS A 1 106 ? -6.932 -5.854 -9.148 1.00 96.00 106 HIS A O 1
ATOM 903 N N . VAL A 1 107 ? -7.964 -5.176 -7.251 1.00 96.44 107 VAL A N 1
ATOM 904 C CA . VAL A 1 107 ? -7.716 -6.387 -6.462 1.00 96.44 107 VAL A CA 1
ATOM 905 C C . VAL A 1 107 ? -9.005 -7.133 -6.143 1.00 96.44 107 VAL A C 1
ATOM 907 O O . VAL A 1 107 ? -10.065 -6.530 -5.973 1.00 96.44 107 VAL A O 1
ATOM 910 N N . VAL A 1 108 ? -8.889 -8.454 -6.072 1.00 97.06 108 VAL A N 1
ATOM 911 C CA . VAL A 1 108 ? -9.857 -9.353 -5.446 1.00 97.06 108 VAL A CA 1
ATOM 912 C C . VAL A 1 108 ? -9.085 -10.163 -4.415 1.00 97.06 108 VAL A C 1
ATOM 914 O O . VAL A 1 108 ? -8.158 -10.898 -4.775 1.00 97.06 108 VAL A O 1
ATOM 917 N N . GLU A 1 109 ? -9.470 -9.991 -3.159 1.00 95.19 109 GLU A N 1
ATOM 918 C CA . GLU A 1 109 ? -8.895 -10.600 -1.961 1.00 95.19 109 GLU A CA 1
ATOM 919 C C . GLU A 1 109 ? -10.014 -11.098 -1.041 1.00 95.19 109 GLU A C 1
ATOM 921 O O . GLU A 1 109 ? -11.099 -10.460 -1.046 1.00 95.19 109 GLU A O 1
#

pLDDT: mean 83.97, std 13.73, range [42.28, 97.62]

Sequence (109 aa):
EEPEQSPASFALSLQQCRENIAVLLEYQENCYSRAENGSFYIRAKTNMRQATGEMFEWWFSFCDNDSKYRLWHPTDHLHGHWDKDYYNLPMEKRPQRGHHIGRSHHVVE

Radius of gyration: 17.19 Å; Cα contacts (8 Å, |Δi|>4): 118; chains: 1; bounding box: 37×34×44 Å

InterPro domains:
  IPR041526 DAPG hydrolase, PhiG domain [PF18089] (28-109)

Solvent-accessible surface area (backbone atoms only — not comparable to full-atom values): 6813 Å² total; per-residue (Å²): 131,80,74,62,79,45,69,62,87,72,67,74,52,76,66,53,61,70,77,34,68,69,60,60,75,77,47,82,48,64,32,36,29,59,42,95,90,68,49,77,43,79,43,75,72,80,85,62,81,93,61,50,74,64,56,56,41,39,46,67,66,65,48,58,33,34,77,52,38,19,71,78,38,75,90,49,36,64,40,32,38,59,42,73,74,63,61,74,43,58,75,93,70,45,57,73,64,68,60,63,64,95,57,54,74,55,72,43,102

Mean predicted aligned error: 7.08 Å